Protein AF-A0A820GXM3-F1 (afdb_monomer_lite)

Foldseek 3Di:
DVVVVCVQQVPPDDPPPDPPDDDDPQKGKGFDDDVVLVVCCVVVVDPDRDGDIDIDGDADDDDACLLVPPPNSVSRLVVVVVDPDDDDDADDDDDPVDQDNVRDRDRVVVVVRVVVSNVSVVVVVVLVVVLVVVLVVVLVVVCVVVVVDVVVSVVCPVVSVVVSCVSVVPD

Organism: NCBI:txid433720

pLDDT: mean 76.55, std 14.25, range [41.34, 97.88]

Radius of gyration: 24.64 Å; chains: 1; bounding box: 50×58×63 Å

Sequence (171 aa):
KSTFFNILTKSSVPAENFPFCTINPNESRVPVPDARFDFLVQHYEPLNKQPAFLNVTDIAGLVKGASEGQGLGNAFLSHIKACDGIFHMVRIFDEADIIHVEGTVDPIRDIEIIHDELRLKDLEDQDYQLDAIELDSIVQALYELSGNDMSRVETYDDAIERVRELLLSTK

Secondary structure (DSSP, 8-state):
-HHHHHHHHTT---S-S-TT----TTEEEEEPP-HHHHHHHHHH--S-----EEEEE-PPPP-TTTTTT-THHHHHHHHHHT-S-----------TTS--TTSS--HHHHHHHHHHHHHHHHHHHHHHHHHHHHHHHHHHHHHHHTTS-GGGTTTTHHHHHHHHHHHHH--

Structure (mmCIF, N/CA/C/O backbone):
data_AF-A0A820GXM3-F1
#
_entry.id   AF-A0A820GXM3-F1
#
loop_
_atom_site.group_PDB
_atom_site.id
_atom_site.type_symbol
_atom_site.label_atom_id
_atom_site.label_alt_id
_atom_site.label_comp_id
_atom_site.label_asym_id
_atom_site.label_entity_id
_atom_site.label_seq_id
_atom_site.pdbx_PDB_ins_code
_atom_site.Cartn_x
_atom_site.Cartn_y
_atom_site.Cartn_z
_atom_site.occupancy
_atom_site.B_iso_or_equiv
_atom_site.auth_seq_id
_atom_site.auth_comp_id
_atom_site.auth_asym_id
_atom_site.auth_atom_id
_atom_site.pdbx_PDB_model_num
ATOM 1 N N . LYS A 1 1 ? 1.426 -11.643 -6.111 1.00 79.25 1 LYS A N 1
ATOM 2 C CA . LYS A 1 1 ? 2.071 -10.617 -5.257 1.00 79.25 1 LYS A CA 1
ATOM 3 C C . LYS A 1 1 ? 3.589 -10.765 -5.218 1.00 79.25 1 LYS A C 1
ATOM 5 O O . LYS A 1 1 ? 4.249 -10.025 -5.931 1.00 79.25 1 LYS A O 1
ATOM 10 N N . SER A 1 2 ? 4.147 -11.749 -4.504 1.00 79.06 2 SER A N 1
ATOM 11 C CA . SER A 1 2 ? 5.604 -11.870 -4.304 1.00 79.06 2 SER A CA 1
ATOM 12 C C . SER A 1 2 ? 6.405 -11.951 -5.608 1.00 79.06 2 SER A C 1
ATOM 14 O O . SER A 1 2 ? 7.420 -11.282 -5.741 1.00 79.06 2 SER A O 1
ATOM 16 N N . THR A 1 3 ? 5.911 -12.671 -6.622 1.00 83.12 3 THR A N 1
ATOM 17 C CA . THR A 1 3 ? 6.538 -12.702 -7.957 1.00 83.12 3 THR A CA 1
ATOM 18 C C . THR A 1 3 ? 6.617 -11.315 -8.601 1.00 83.12 3 THR A C 1
ATOM 20 O O . THR A 1 3 ? 7.658 -10.946 -9.132 1.00 83.12 3 THR A O 1
ATOM 23 N N . PHE A 1 4 ? 5.542 -10.524 -8.525 1.00 85.19 4 PHE A N 1
ATOM 24 C CA . PHE A 1 4 ? 5.519 -9.156 -9.050 1.00 85.19 4 PHE A CA 1
ATOM 25 C C . PHE A 1 4 ? 6.468 -8.250 -8.269 1.00 85.19 4 PHE A C 1
ATOM 27 O O . PHE A 1 4 ? 7.267 -7.558 -8.887 1.00 85.19 4 PHE A O 1
ATOM 34 N N . PHE A 1 5 ? 6.441 -8.312 -6.935 1.00 81.81 5 PHE A N 1
ATOM 35 C CA . PHE A 1 5 ? 7.353 -7.542 -6.090 1.00 81.81 5 PHE A CA 1
ATOM 36 C C . PHE A 1 5 ? 8.818 -7.869 -6.412 1.00 81.81 5 PHE A C 1
ATOM 38 O O . PHE A 1 5 ? 9.610 -6.966 -6.649 1.00 81.81 5 PHE A O 1
ATOM 45 N N . ASN A 1 6 ? 9.174 -9.147 -6.547 1.00 78.38 6 ASN A N 1
ATOM 46 C CA . ASN A 1 6 ? 10.533 -9.563 -6.910 1.00 78.38 6 ASN A CA 1
ATOM 47 C C . ASN A 1 6 ? 10.955 -9.067 -8.305 1.00 78.38 6 ASN A C 1
ATOM 49 O O . ASN A 1 6 ? 12.090 -8.633 -8.492 1.00 78.38 6 ASN A O 1
ATOM 53 N N . ILE A 1 7 ? 10.052 -9.104 -9.290 1.00 84.12 7 ILE A N 1
ATOM 54 C CA . ILE A 1 7 ? 10.324 -8.593 -10.646 1.00 84.12 7 ILE A CA 1
ATOM 55 C C . ILE A 1 7 ? 10.476 -7.070 -10.648 1.00 84.12 7 ILE A C 1
ATOM 57 O O . ILE A 1 7 ? 11.318 -6.540 -11.373 1.00 84.12 7 ILE A O 1
ATOM 61 N N . LEU A 1 8 ? 9.654 -6.375 -9.866 1.00 81.19 8 LEU A N 1
ATOM 62 C CA . LEU A 1 8 ? 9.646 -4.922 -9.786 1.00 81.19 8 LEU A CA 1
ATOM 63 C C . LEU A 1 8 ? 10.900 -4.399 -9.076 1.00 81.19 8 LEU A C 1
ATOM 65 O O . LEU A 1 8 ? 11.492 -3.417 -9.510 1.00 81.19 8 LEU A O 1
ATOM 69 N N . THR A 1 9 ? 11.318 -5.082 -8.011 1.00 74.88 9 THR A N 1
ATOM 70 C CA . THR A 1 9 ? 12.455 -4.679 -7.175 1.00 74.88 9 THR A CA 1
ATOM 71 C C . THR A 1 9 ? 13.797 -5.152 -7.714 1.00 74.88 9 THR A C 1
ATOM 73 O O . THR A 1 9 ? 14.802 -4.491 -7.459 1.00 74.88 9 THR A O 1
ATOM 76 N N . LYS A 1 10 ? 13.825 -6.264 -8.472 1.00 66.06 10 LYS A N 1
ATOM 77 C CA . LYS A 1 10 ? 14.975 -6.761 -9.252 1.00 66.06 10 LYS A CA 1
ATOM 78 C C . LYS A 1 10 ? 16.335 -6.603 -8.541 1.00 66.06 10 LYS A C 1
ATOM 80 O O . LYS A 1 10 ? 17.317 -6.286 -9.192 1.00 66.06 10 LYS A O 1
ATOM 85 N N . SER A 1 11 ? 16.388 -6.805 -7.217 1.00 52.16 11 SER A N 1
ATOM 86 C CA . SER A 1 11 ? 17.578 -6.788 -6.338 1.00 52.16 11 SER A CA 1
ATOM 87 C C . SER A 1 11 ? 18.799 -5.989 -6.839 1.00 52.16 11 S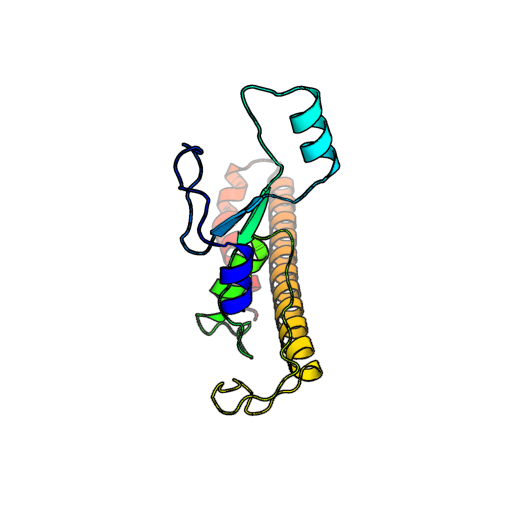ER A C 1
ATOM 89 O O . SER A 1 11 ? 19.904 -6.528 -6.885 1.00 52.16 11 SER A O 1
ATOM 91 N N . SER A 1 12 ? 18.644 -4.716 -7.222 1.00 44.97 12 SER A N 1
ATOM 92 C CA . SER A 1 12 ? 19.779 -3.941 -7.753 1.00 44.97 12 SER A CA 1
ATOM 93 C C . SER A 1 12 ? 19.784 -2.470 -7.348 1.00 44.97 12 SER A C 1
ATOM 95 O O . SER A 1 12 ? 20.052 -1.595 -8.169 1.00 44.97 12 SER A O 1
ATOM 97 N N . VAL A 1 13 ? 19.553 -2.189 -6.068 1.00 41.34 13 VAL A N 1
ATOM 98 C CA . VAL A 1 13 ? 20.151 -1.007 -5.439 1.00 41.34 13 VAL A CA 1
ATOM 99 C C . VAL A 1 13 ? 20.785 -1.472 -4.127 1.00 41.34 13 VAL A C 1
ATOM 101 O O . VAL A 1 13 ? 20.055 -1.789 -3.188 1.00 41.34 13 VAL A O 1
ATOM 104 N N . PRO A 1 14 ? 22.126 -1.580 -4.048 1.00 41.56 14 PRO A N 1
ATOM 105 C CA . PRO A 1 14 ? 22.810 -1.716 -2.771 1.00 41.56 14 PRO A CA 1
ATOM 106 C C . PRO A 1 14 ? 22.352 -0.577 -1.861 1.00 41.56 14 PRO A C 1
ATOM 108 O O . PRO A 1 14 ? 22.254 0.567 -2.310 1.00 41.56 14 PRO A O 1
ATOM 111 N N . ALA A 1 15 ? 22.084 -0.875 -0.594 1.00 48.91 15 ALA A N 1
ATOM 112 C CA . ALA A 1 15 ? 21.671 0.075 0.441 1.00 48.91 15 ALA A CA 1
ATOM 113 C C . ALA A 1 15 ? 22.728 1.166 0.765 1.00 48.91 15 ALA A C 1
ATOM 115 O O . ALA A 1 15 ? 22.754 1.701 1.867 1.00 48.91 15 ALA A O 1
ATOM 116 N N . GLU A 1 16 ? 23.631 1.498 -0.161 1.00 43.03 16 GLU A N 1
ATOM 117 C CA . GLU A 1 16 ? 24.898 2.174 0.129 1.00 43.03 16 GLU A CA 1
ATOM 118 C C . GLU A 1 16 ? 24.891 3.705 -0.026 1.00 43.03 16 GLU A C 1
ATOM 120 O O . GLU A 1 16 ? 25.915 4.317 0.240 1.00 43.03 16 GLU A O 1
ATOM 125 N N . ASN A 1 17 ? 23.777 4.374 -0.365 1.00 46.56 17 ASN A N 1
ATOM 126 C CA . ASN A 1 17 ? 23.795 5.839 -0.590 1.00 46.56 17 ASN A CA 1
ATOM 127 C C . ASN A 1 17 ? 22.767 6.682 0.189 1.00 46.56 17 ASN A C 1
ATOM 129 O O . ASN A 1 17 ? 22.650 7.879 -0.075 1.00 46.56 17 ASN A O 1
ATOM 133 N N . PHE A 1 18 ? 22.041 6.128 1.166 1.00 53.59 18 PHE A N 1
ATOM 134 C CA . PHE A 1 18 ? 21.057 6.906 1.939 1.00 53.59 18 PHE A CA 1
ATOM 135 C C . PHE A 1 18 ? 21.284 6.779 3.451 1.00 53.59 18 PHE A C 1
ATOM 137 O O . PHE A 1 18 ? 20.614 5.977 4.099 1.00 53.59 18 PHE A O 1
ATOM 144 N N . PRO A 1 19 ? 22.184 7.590 4.041 1.00 44.28 19 PRO A N 1
ATOM 145 C CA . PRO A 1 19 ? 22.575 7.495 5.455 1.00 44.28 19 PRO A CA 1
ATOM 146 C C . PRO A 1 19 ? 21.456 7.796 6.474 1.00 44.28 19 PRO A C 1
ATOM 148 O O . PRO A 1 19 ? 21.706 7.756 7.674 1.00 44.28 19 PRO A O 1
ATOM 151 N N . PHE A 1 20 ? 20.232 8.083 6.020 1.00 51.31 20 PHE A N 1
ATOM 152 C CA . PHE A 1 20 ? 19.100 8.475 6.867 1.00 51.31 20 PHE A CA 1
ATOM 153 C C . PHE A 1 20 ? 17.834 7.629 6.668 1.00 51.31 20 PHE A C 1
ATOM 155 O O . PHE A 1 20 ? 16.817 7.921 7.290 1.00 51.31 20 PHE A O 1
ATOM 162 N N . CYS A 1 21 ? 17.849 6.610 5.803 1.00 46.38 21 CYS A N 1
ATOM 163 C CA . CYS A 1 21 ? 16.659 5.795 5.557 1.00 46.38 21 CYS A CA 1
ATOM 164 C C . CYS A 1 21 ? 16.756 4.460 6.296 1.00 46.38 21 CYS A C 1
ATOM 166 O O . CYS A 1 21 ? 17.613 3.637 5.982 1.00 46.38 21 CYS A O 1
ATOM 168 N N . THR A 1 22 ? 15.850 4.228 7.246 1.00 51.22 22 THR A N 1
ATOM 169 C CA . THR A 1 22 ? 15.590 2.890 7.787 1.00 51.22 22 THR A CA 1
ATOM 170 C C . THR A 1 22 ? 14.967 2.055 6.672 1.00 51.22 22 THR A C 1
ATOM 172 O O . THR A 1 22 ? 13.820 2.284 6.309 1.00 51.22 22 THR A O 1
ATOM 175 N N . ILE A 1 23 ? 15.726 1.132 6.080 1.00 52.53 23 ILE A N 1
ATOM 176 C CA . ILE A 1 23 ? 15.205 0.241 5.037 1.00 52.53 23 ILE A CA 1
ATOM 177 C C . ILE A 1 23 ? 14.600 -0.977 5.733 1.00 52.53 23 ILE A C 1
ATOM 179 O O . ILE A 1 23 ? 15.325 -1.867 6.181 1.00 52.53 23 ILE A O 1
ATOM 183 N N . ASN A 1 24 ? 13.272 -1.009 5.847 1.00 59.91 24 ASN A N 1
ATOM 184 C CA . ASN A 1 24 ? 12.567 -2.232 6.216 1.00 59.91 24 ASN A CA 1
ATOM 185 C C . ASN A 1 24 ? 12.758 -3.281 5.106 1.00 59.91 24 ASN A C 1
ATOM 187 O O . ASN A 1 24 ? 12.742 -2.926 3.929 1.00 59.91 24 ASN A O 1
ATOM 191 N N . PRO A 1 25 ? 12.881 -4.581 5.429 1.00 58.19 25 PRO A N 1
ATOM 192 C CA . PRO A 1 25 ? 13.094 -5.633 4.426 1.00 58.19 25 PRO A CA 1
ATOM 193 C C . PRO A 1 25 ? 11.950 -5.758 3.402 1.00 58.19 25 PRO A C 1
ATOM 195 O O . PRO A 1 25 ? 12.148 -6.331 2.334 1.00 58.19 25 PRO A O 1
ATOM 198 N N . ASN A 1 26 ? 10.777 -5.200 3.712 1.00 67.25 26 ASN A N 1
ATOM 199 C CA . ASN A 1 26 ? 9.607 -5.183 2.836 1.00 67.25 26 ASN A CA 1
ATOM 200 C C . ASN A 1 26 ? 9.492 -3.892 2.008 1.00 67.25 26 ASN A C 1
ATOM 202 O O . ASN A 1 26 ? 8.554 -3.763 1.232 1.00 67.25 26 ASN A O 1
ATOM 206 N N . GLU A 1 27 ? 10.404 -2.932 2.157 1.00 76.69 27 GLU A N 1
ATOM 207 C CA . GLU A 1 27 ? 10.413 -1.683 1.393 1.00 76.69 27 GLU A CA 1
ATOM 208 C C . GLU A 1 27 ? 11.516 -1.710 0.336 1.00 76.69 27 GLU A C 1
ATOM 210 O O . GLU A 1 27 ? 12.647 -2.130 0.583 1.00 76.69 27 GLU A O 1
ATOM 215 N N . SER A 1 28 ? 11.202 -1.237 -0.866 1.00 80.56 28 SER A N 1
ATOM 216 C CA . SER A 1 28 ? 12.155 -1.181 -1.966 1.00 80.56 28 SER A CA 1
ATOM 217 C C . SER A 1 28 ? 12.004 0.091 -2.785 1.00 80.56 28 SER A C 1
ATOM 219 O O . SER A 1 28 ? 10.914 0.646 -2.916 1.00 80.56 28 SER A O 1
ATOM 221 N N . ARG A 1 29 ? 13.119 0.553 -3.355 1.00 83.44 29 ARG A N 1
ATOM 222 C CA . ARG A 1 29 ? 13.168 1.719 -4.239 1.00 83.44 29 ARG A CA 1
ATOM 223 C C . ARG A 1 29 ? 13.390 1.272 -5.666 1.00 83.44 29 ARG A C 1
ATOM 225 O O . ARG A 1 29 ? 14.414 0.669 -5.978 1.00 83.44 29 ARG A O 1
ATOM 232 N N . VAL A 1 30 ? 12.455 1.626 -6.533 1.00 86.00 30 VAL A N 1
ATOM 233 C CA . VAL A 1 30 ? 12.462 1.227 -7.937 1.00 86.00 30 VAL A CA 1
ATOM 234 C C . VAL A 1 30 ? 12.722 2.472 -8.784 1.00 86.00 30 VAL A C 1
ATOM 236 O O . VAL A 1 30 ? 11.950 3.429 -8.685 1.00 86.00 30 VAL A O 1
ATOM 239 N N . PRO A 1 31 ? 13.804 2.524 -9.582 1.00 88.12 31 PRO A N 1
ATOM 240 C CA . PRO A 1 31 ? 14.061 3.667 -10.447 1.00 88.12 31 PRO A CA 1
ATOM 241 C C . PRO A 1 31 ? 12.959 3.780 -11.503 1.00 88.12 31 PRO A C 1
ATOM 243 O O . PRO A 1 31 ? 12.562 2.789 -12.118 1.00 88.12 31 PRO A O 1
ATOM 246 N N . VAL A 1 32 ? 12.464 4.996 -11.714 1.00 91.19 32 VAL A N 1
ATOM 247 C CA . VAL A 1 32 ? 11.403 5.271 -12.683 1.00 91.19 32 VAL A CA 1
ATOM 248 C C . VAL A 1 32 ? 12.025 5.388 -14.078 1.00 91.19 32 VAL A C 1
ATOM 250 O O . VAL A 1 32 ? 12.871 6.262 -14.280 1.00 91.19 32 VAL A O 1
ATOM 253 N N . PRO A 1 33 ? 11.633 4.543 -15.051 1.00 90.81 33 PRO A N 1
ATOM 254 C CA . PRO A 1 33 ? 12.129 4.658 -16.416 1.00 90.81 33 PRO A CA 1
ATOM 255 C C . PRO A 1 33 ? 11.578 5.931 -17.074 1.00 90.81 33 PRO A C 1
ATOM 257 O O . PRO A 1 33 ? 10.364 6.101 -17.183 1.00 90.81 33 PRO A O 1
ATOM 260 N N . ASP A 1 34 ? 12.465 6.819 -17.531 1.00 96.19 34 ASP A N 1
ATOM 261 C CA . ASP A 1 34 ? 12.095 8.075 -18.191 1.00 96.19 34 ASP A CA 1
ATOM 262 C C . ASP A 1 34 ? 13.043 8.383 -19.359 1.00 96.19 34 ASP A C 1
ATOM 264 O O . ASP A 1 34 ? 14.182 8.810 -19.174 1.00 96.19 34 ASP A O 1
ATOM 268 N N . ALA A 1 35 ? 12.538 8.240 -20.588 1.00 97.31 35 ALA A N 1
ATOM 269 C CA . ALA A 1 35 ? 13.306 8.500 -21.806 1.00 97.31 35 ALA A CA 1
ATOM 270 C C . ALA A 1 35 ? 13.822 9.951 -21.906 1.00 97.31 35 ALA A C 1
ATOM 272 O O . ALA A 1 35 ? 14.809 10.215 -22.592 1.00 97.31 35 ALA A O 1
ATOM 273 N N . ARG A 1 36 ? 13.175 10.909 -21.225 1.00 97.75 36 ARG A N 1
ATOM 274 C CA . ARG A 1 36 ? 13.621 12.311 -21.181 1.00 97.75 36 ARG A CA 1
ATOM 275 C C . ARG A 1 36 ? 14.853 12.458 -20.298 1.00 97.75 36 ARG A C 1
ATOM 277 O O . ARG A 1 36 ? 15.768 13.199 -20.648 1.00 97.75 36 ARG A O 1
ATOM 284 N N . PHE A 1 37 ? 14.880 11.745 -19.172 1.00 96.88 37 PHE A N 1
ATOM 285 C CA . PHE A 1 37 ? 16.056 11.676 -18.311 1.00 96.88 37 PHE A CA 1
ATOM 286 C C . PHE A 1 37 ? 17.226 11.044 -19.067 1.00 96.88 37 PHE A C 1
A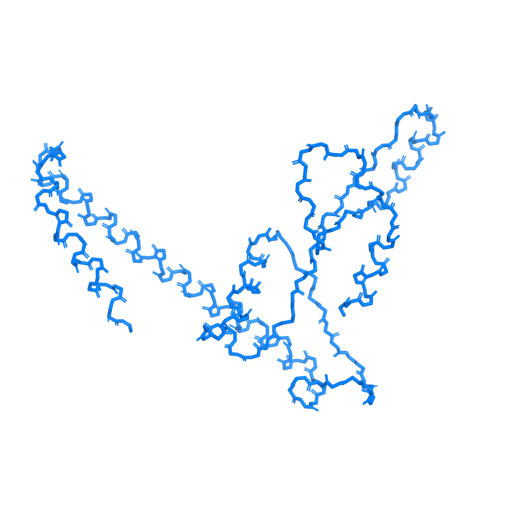TOM 288 O O . PHE A 1 37 ? 18.307 11.630 -19.111 1.00 96.88 37 PHE A O 1
ATOM 295 N N . ASP A 1 38 ? 16.983 9.921 -19.747 1.00 96.62 38 ASP A N 1
ATOM 296 C CA . ASP A 1 38 ? 18.007 9.225 -20.532 1.00 96.62 38 ASP A CA 1
ATOM 297 C C . ASP A 1 38 ? 18.582 10.115 -21.642 1.00 96.62 38 ASP A C 1
ATOM 299 O O . ASP A 1 38 ? 19.801 10.194 -21.809 1.00 96.62 38 ASP A O 1
ATOM 303 N N . PHE A 1 39 ? 17.722 10.856 -22.348 1.00 97.88 39 PHE A N 1
ATOM 304 C CA . PHE A 1 39 ? 18.143 11.826 -23.358 1.00 97.88 39 PHE A CA 1
ATOM 305 C C . PHE A 1 39 ? 19.073 12.900 -22.779 1.00 97.88 39 PHE A C 1
ATOM 307 O O . PHE A 1 39 ? 20.130 13.168 -23.346 1.00 97.88 39 PHE A O 1
ATOM 314 N N . LEU A 1 40 ? 18.717 13.506 -21.640 1.00 97.56 40 LEU A N 1
ATOM 315 C CA . LEU A 1 40 ? 19.543 14.538 -21.004 1.00 97.56 40 LEU A CA 1
ATOM 316 C C . LEU A 1 40 ? 20.879 13.975 -20.513 1.00 97.56 40 LEU A C 1
ATOM 318 O O . LEU A 1 40 ? 21.920 14.606 -20.685 1.00 97.56 40 LEU A O 1
ATOM 322 N N . VAL A 1 41 ? 20.861 12.774 -19.938 1.00 97.06 41 VAL A N 1
ATOM 323 C CA . VAL A 1 41 ? 22.065 12.069 -19.494 1.00 97.06 41 VAL A CA 1
ATOM 324 C C . VAL A 1 41 ? 23.001 11.774 -20.663 1.00 97.06 41 VAL A C 1
ATOM 326 O O . VAL A 1 41 ? 24.213 11.922 -20.516 1.00 97.06 41 VAL A O 1
ATOM 329 N N . GLN A 1 42 ? 22.455 11.365 -21.809 1.00 97.19 42 GLN A N 1
ATOM 330 C CA . GLN A 1 42 ? 23.231 11.118 -23.020 1.00 97.19 42 GLN A CA 1
ATOM 331 C C . GLN A 1 42 ? 23.747 12.419 -23.646 1.00 97.19 42 GLN A C 1
ATOM 333 O O . GLN A 1 42 ? 24.854 12.442 -24.168 1.00 97.19 42 GLN A O 1
ATOM 338 N N . HIS A 1 43 ? 22.961 13.497 -23.600 1.00 97.69 43 HIS A N 1
ATOM 339 C CA . HIS A 1 43 ? 23.320 14.768 -24.226 1.00 97.69 43 HIS A CA 1
ATOM 340 C C . HIS A 1 43 ? 24.380 15.549 -23.441 1.00 97.69 43 HIS A C 1
ATOM 342 O O . HIS A 1 43 ? 25.265 16.154 -24.038 1.00 97.69 43 HIS A O 1
ATOM 348 N N . TYR A 1 44 ? 24.278 15.562 -22.111 1.00 97.50 44 TYR A N 1
ATOM 349 C CA . TYR A 1 44 ? 25.134 16.378 -21.244 1.00 97.50 44 TYR A CA 1
ATOM 350 C C . TYR A 1 44 ? 26.245 15.592 -20.537 1.00 97.50 44 TYR A C 1
ATOM 352 O O . TYR A 1 44 ? 27.111 16.212 -19.927 1.00 97.50 44 TYR A O 1
ATOM 360 N N . GLU A 1 45 ? 26.207 14.257 -20.577 1.00 96.38 45 GLU A N 1
ATOM 361 C CA . GLU A 1 45 ? 27.197 13.356 -19.964 1.00 96.38 45 GLU A CA 1
ATOM 362 C C . GLU A 1 45 ? 27.614 13.743 -18.522 1.00 96.38 45 GLU A C 1
ATOM 364 O O . GLU A 1 45 ? 28.805 13.857 -18.218 1.00 96.38 45 GLU A O 1
ATOM 369 N N . PRO A 1 46 ? 26.662 13.957 -17.590 1.00 96.75 46 PRO A N 1
ATOM 370 C CA . PRO A 1 46 ? 26.997 14.428 -16.252 1.00 96.75 46 PRO A CA 1
ATOM 371 C C . PRO A 1 46 ? 27.746 13.360 -15.441 1.00 96.75 46 PRO A C 1
ATOM 373 O O . PRO A 1 46 ? 27.486 12.159 -15.564 1.00 96.75 46 PRO A O 1
ATOM 376 N N . LEU A 1 47 ? 28.618 13.815 -14.534 1.00 93.94 47 LEU A N 1
ATOM 377 C CA . LEU A 1 47 ? 29.362 12.951 -13.605 1.00 93.94 47 LEU A CA 1
ATOM 378 C C . LEU A 1 47 ? 28.446 12.179 -12.641 1.00 93.94 47 LEU A C 1
ATOM 380 O O . LEU A 1 47 ? 28.792 11.081 -12.215 1.00 93.94 47 LEU A O 1
ATOM 384 N N . ASN A 1 48 ? 27.286 12.746 -12.293 1.00 92.88 48 ASN A N 1
ATOM 385 C CA . ASN A 1 48 ? 26.302 12.125 -11.409 1.00 92.88 48 ASN A CA 1
ATOM 386 C C . ASN A 1 48 ? 24.935 12.051 -12.103 1.00 92.88 48 ASN A C 1
ATOM 388 O O . ASN A 1 48 ? 24.484 13.023 -12.708 1.00 92.88 48 ASN A O 1
ATOM 392 N N . LYS A 1 49 ? 24.287 10.889 -12.008 1.00 91.75 49 LYS A N 1
ATOM 393 C CA . LYS A 1 49 ? 23.019 10.555 -12.662 1.00 91.75 49 LYS A CA 1
ATOM 394 C C . LYS A 1 49 ? 22.078 10.009 -11.595 1.00 91.75 49 LYS A C 1
ATOM 396 O O . LYS A 1 49 ? 22.318 8.927 -11.069 1.00 91.75 49 LYS A O 1
ATOM 401 N N . GLN A 1 50 ? 21.036 10.765 -11.265 1.00 89.62 50 GLN A N 1
ATOM 402 C CA . GLN A 1 50 ? 20.059 10.391 -10.242 1.00 89.62 50 GLN A CA 1
ATOM 403 C C . GLN A 1 50 ? 18.664 10.366 -10.871 1.00 89.62 50 GLN A C 1
ATOM 405 O O . GLN A 1 50 ? 18.139 11.438 -11.182 1.00 89.62 50 GLN A O 1
ATOM 410 N N . PRO A 1 51 ? 18.079 9.180 -11.117 1.00 91.50 51 PRO A N 1
ATOM 411 C CA . PRO A 1 51 ? 16.709 9.087 -11.597 1.00 91.50 51 PRO A CA 1
ATOM 412 C C . PRO A 1 51 ? 15.718 9.403 -10.468 1.00 91.50 51 PRO A C 1
ATOM 414 O O . PRO A 1 51 ? 16.077 9.459 -9.290 1.00 91.50 51 PRO A O 1
ATOM 417 N N . ALA A 1 52 ? 14.447 9.571 -10.825 1.00 92.44 52 ALA A N 1
ATOM 418 C CA . ALA A 1 52 ? 13.369 9.523 -9.844 1.00 92.44 52 ALA A CA 1
ATOM 419 C C . ALA A 1 52 ? 13.161 8.078 -9.355 1.00 92.44 52 ALA A C 1
ATOM 421 O O . ALA A 1 52 ? 13.432 7.124 -10.087 1.00 92.44 52 ALA A O 1
ATOM 422 N N . PHE A 1 53 ? 12.651 7.916 -8.134 1.00 89.31 53 PHE A N 1
ATOM 423 C CA . PHE A 1 53 ? 12.396 6.608 -7.529 1.00 89.31 53 PHE A CA 1
ATOM 424 C C . PHE A 1 53 ? 10.943 6.490 -7.072 1.00 89.31 53 PHE A C 1
ATOM 426 O O . PHE A 1 53 ? 10.378 7.443 -6.537 1.00 89.31 53 PHE A O 1
ATOM 433 N N . LEU A 1 54 ? 10.373 5.300 -7.244 1.00 90.00 54 LEU A N 1
ATOM 434 C CA . LEU A 1 54 ? 9.126 4.874 -6.623 1.00 90.00 54 LEU A CA 1
ATOM 435 C C . LEU A 1 54 ? 9.457 4.018 -5.395 1.00 90.00 54 LEU A C 1
ATOM 437 O O . LEU A 1 54 ? 10.160 3.013 -5.518 1.00 90.00 54 LEU A O 1
ATOM 441 N N . ASN A 1 55 ? 8.950 4.408 -4.226 1.00 88.38 55 ASN A N 1
ATOM 442 C CA . ASN A 1 55 ? 9.015 3.577 -3.025 1.00 88.38 55 ASN A CA 1
ATOM 443 C C . ASN A 1 55 ? 7.861 2.571 -3.067 1.00 88.38 55 ASN A C 1
ATOM 445 O O . ASN A 1 55 ? 6.711 2.957 -3.268 1.00 88.38 55 ASN A O 1
ATOM 449 N N . VAL A 1 56 ? 8.170 1.288 -2.905 1.00 87.62 56 VAL A N 1
ATOM 450 C CA . VAL A 1 56 ? 7.194 0.198 -2.944 1.00 87.62 56 VAL A CA 1
ATOM 451 C C . VAL A 1 56 ? 7.333 -0.631 -1.680 1.00 87.62 56 VAL A C 1
ATOM 453 O O . VAL A 1 56 ? 8.422 -1.119 -1.380 1.00 87.62 56 VAL A O 1
ATOM 456 N N . THR A 1 57 ? 6.219 -0.829 -0.985 1.00 85.12 57 THR A N 1
ATOM 457 C CA . THR A 1 57 ? 6.139 -1.636 0.234 1.00 85.12 57 THR A CA 1
ATOM 458 C C . THR A 1 57 ? 5.384 -2.929 -0.055 1.00 85.12 57 THR A C 1
ATOM 460 O O . THR A 1 57 ? 4.269 -2.896 -0.577 1.00 85.12 57 THR A O 1
ATOM 463 N N . ASP A 1 58 ? 5.973 -4.079 0.275 1.00 84.19 58 ASP A N 1
ATOM 464 C CA . ASP A 1 58 ? 5.285 -5.366 0.239 1.00 84.19 58 ASP A CA 1
ATOM 465 C C . ASP A 1 58 ? 4.425 -5.530 1.494 1.00 84.19 58 ASP A C 1
ATOM 467 O O . ASP A 1 58 ? 4.927 -5.737 2.600 1.00 84.19 58 ASP A O 1
ATOM 471 N N . ILE A 1 59 ? 3.111 -5.443 1.318 1.00 79.50 59 ILE A N 1
ATOM 472 C CA . ILE A 1 59 ? 2.146 -5.622 2.403 1.00 79.50 59 ILE A CA 1
ATOM 473 C C . ILE A 1 59 ? 1.780 -7.116 2.492 1.00 79.50 59 ILE A C 1
ATOM 475 O O . ILE A 1 59 ? 1.737 -7.820 1.475 1.00 79.50 59 ILE A O 1
ATOM 479 N N . ALA A 1 60 ? 1.569 -7.636 3.707 1.00 71.06 60 ALA A N 1
ATOM 480 C CA . ALA A 1 60 ? 1.111 -9.012 3.947 1.00 71.06 60 ALA A CA 1
ATOM 481 C C . ALA A 1 60 ? -0.224 -9.312 3.225 1.00 71.06 60 ALA A C 1
ATOM 483 O O . ALA A 1 60 ? -0.814 -8.430 2.631 1.00 71.06 60 ALA A O 1
ATOM 484 N N . GLY A 1 61 ? -0.708 -10.554 3.198 1.00 65.81 61 GLY A N 1
ATOM 485 C CA . GLY A 1 61 ? -2.030 -10.839 2.616 1.00 65.81 61 GLY A CA 1
ATOM 486 C C . GLY A 1 61 ? -3.161 -10.446 3.570 1.00 65.81 61 GLY A C 1
ATOM 487 O O . GLY A 1 61 ? -3.074 -10.765 4.754 1.00 65.81 61 GLY A O 1
ATOM 488 N N . LEU A 1 62 ? -4.213 -9.800 3.059 1.00 67.12 62 LEU A N 1
ATOM 489 C CA . LEU A 1 62 ? -5.470 -9.622 3.788 1.00 67.12 62 LEU A CA 1
ATOM 490 C C . LEU A 1 62 ? -6.279 -10.923 3.722 1.00 67.12 62 LEU A C 1
ATOM 492 O O . LEU A 1 62 ? -6.355 -11.562 2.672 1.00 67.12 62 LEU A O 1
ATOM 496 N N . VAL A 1 63 ? -6.889 -11.298 4.840 1.00 63.03 63 VAL A N 1
ATOM 497 C CA . VAL A 1 63 ? -7.897 -12.359 4.922 1.00 63.03 63 VAL A CA 1
ATOM 498 C C . VAL A 1 63 ? -9.195 -11.747 5.432 1.00 63.03 63 VAL A C 1
ATOM 500 O O . VAL A 1 63 ? -9.160 -10.744 6.141 1.00 63.03 63 VAL A O 1
ATOM 503 N N . LYS A 1 64 ? -10.332 -12.334 5.062 1.00 64.69 64 LYS A N 1
ATOM 504 C CA . LYS A 1 64 ? -11.652 -11.898 5.525 1.00 64.69 64 LYS A CA 1
ATOM 505 C C . LYS A 1 64 ? -11.731 -11.907 7.061 1.00 64.69 64 LYS A C 1
ATOM 507 O O . LYS A 1 64 ? -11.259 -12.857 7.685 1.00 64.69 64 LYS A O 1
ATOM 512 N N . GLY A 1 65 ? -12.343 -10.883 7.657 1.00 62.59 65 GLY A N 1
ATOM 513 C CA . GLY A 1 65 ? -12.437 -10.697 9.112 1.00 62.59 65 GLY A CA 1
ATOM 514 C C . GLY A 1 65 ? -11.199 -10.035 9.728 1.00 62.59 65 GLY A C 1
ATOM 515 O O . GLY A 1 65 ? -10.965 -10.131 10.933 1.00 62.59 65 GLY A O 1
ATOM 516 N N . ALA A 1 66 ? -10.375 -9.380 8.911 1.00 64.44 66 ALA A N 1
ATOM 517 C CA . ALA A 1 66 ? -9.185 -8.672 9.366 1.00 64.44 66 ALA A CA 1
ATOM 518 C C . ALA A 1 66 ? -9.528 -7.411 10.177 1.00 64.44 66 ALA A C 1
ATOM 520 O O . ALA A 1 66 ? -8.803 -7.089 11.125 1.00 64.44 66 ALA A O 1
ATOM 521 N N . SER A 1 67 ? -10.632 -6.737 9.847 1.00 58.91 67 SER A N 1
ATOM 522 C CA . SER A 1 67 ? -11.159 -5.591 10.591 1.00 58.91 67 SER A CA 1
ATOM 523 C C . SER A 1 67 ? -11.666 -5.963 11.990 1.00 58.91 67 SER A C 1
ATOM 525 O O . SER A 1 67 ? -11.640 -5.130 12.886 1.00 58.91 67 SER A O 1
ATOM 527 N N . GLU A 1 68 ? -12.060 -7.220 12.229 1.00 64.25 68 GLU A N 1
ATOM 528 C CA . GLU A 1 68 ? -12.593 -7.694 13.521 1.00 64.25 68 GLU A CA 1
ATOM 529 C C . GLU A 1 68 ? -11.506 -7.919 14.597 1.00 64.25 68 GLU A C 1
ATOM 531 O O . GLU A 1 68 ? -11.772 -8.450 15.675 1.00 64.25 68 GLU A O 1
ATOM 536 N N . GLY A 1 69 ? -10.256 -7.520 14.336 1.00 57.12 69 GLY A N 1
ATOM 537 C CA . GLY A 1 69 ? -9.210 -7.476 15.360 1.00 57.12 69 GLY A CA 1
ATOM 538 C C . GLY A 1 69 ? -8.466 -8.791 15.603 1.00 57.12 69 GLY A C 1
ATOM 539 O O . GLY A 1 69 ? -7.698 -8.883 16.564 1.00 57.12 69 GLY A O 1
ATOM 540 N N . GLN A 1 70 ? -8.592 -9.794 14.725 1.00 55.59 70 GLN A N 1
ATOM 541 C CA . GLN A 1 70 ? -7.715 -10.972 14.751 1.00 55.59 70 GLN A CA 1
ATOM 542 C C . GLN A 1 70 ? -6.295 -10.613 14.276 1.00 55.59 70 GLN A C 1
ATOM 544 O O . GLN A 1 70 ? -5.911 -10.939 13.159 1.00 55.59 70 GLN A O 1
ATOM 549 N N . GLY A 1 71 ? -5.523 -9.919 15.122 1.00 54.38 71 GLY A N 1
ATOM 550 C CA . GLY A 1 71 ? -4.055 -9.762 15.138 1.00 54.38 71 GLY A CA 1
ATOM 551 C C . GLY A 1 71 ? -3.326 -9.381 13.837 1.00 54.38 71 GLY A C 1
ATOM 552 O O . GLY A 1 71 ? -2.668 -8.346 13.778 1.00 54.38 71 GLY A O 1
ATOM 553 N N . LEU A 1 72 ? -3.403 -10.218 12.801 1.00 56.06 72 LEU A N 1
ATOM 554 C CA . LEU A 1 72 ? -2.788 -10.002 11.491 1.00 56.06 72 LEU A CA 1
ATOM 555 C C . LEU A 1 72 ? -3.477 -8.899 10.668 1.00 56.06 72 LEU A C 1
ATOM 557 O O . LEU A 1 72 ? -2.799 -8.196 9.920 1.00 56.06 72 LEU A O 1
ATOM 561 N N . GLY A 1 73 ? -4.792 -8.713 10.822 1.00 60.75 73 GLY A N 1
ATOM 562 C CA . GLY A 1 73 ? -5.562 -7.738 10.039 1.00 60.75 73 GLY A CA 1
ATOM 563 C C . GLY A 1 73 ? -5.239 -6.272 10.350 1.00 60.75 73 GLY A C 1
ATOM 564 O O . GLY A 1 73 ? -5.018 -5.468 9.445 1.00 60.75 73 GLY A O 1
ATOM 565 N N . ASN A 1 74 ? -5.101 -5.932 11.635 1.00 65.31 74 ASN A N 1
ATOM 566 C CA . ASN A 1 74 ? -4.766 -4.569 12.064 1.00 65.31 74 ASN A CA 1
ATOM 567 C C . ASN A 1 74 ? -3.350 -4.147 11.642 1.00 65.31 74 ASN A C 1
ATOM 569 O O . ASN A 1 74 ? -3.143 -3.003 11.234 1.00 65.31 74 ASN A O 1
ATOM 573 N N . ALA A 1 75 ? -2.381 -5.069 11.685 1.00 65.38 75 ALA A N 1
ATOM 574 C CA . ALA A 1 75 ? -1.034 -4.799 11.189 1.00 65.38 75 ALA A CA 1
ATOM 575 C C . ALA A 1 75 ? -1.050 -4.505 9.679 1.00 65.38 75 ALA A C 1
ATOM 577 O O . ALA A 1 75 ? -0.455 -3.521 9.241 1.00 65.38 75 ALA A O 1
ATOM 578 N N . PHE A 1 76 ? -1.800 -5.284 8.892 1.00 71.12 76 PHE A N 1
ATOM 579 C CA . PHE A 1 76 ? -1.979 -5.048 7.457 1.00 71.12 76 PHE A CA 1
ATOM 580 C C . PHE A 1 76 ? -2.561 -3.654 7.157 1.00 71.12 76 PHE A C 1
ATOM 582 O O . PHE A 1 76 ? -1.994 -2.912 6.354 1.00 71.12 76 PHE A O 1
ATOM 589 N N . LEU A 1 77 ? -3.638 -3.263 7.843 1.00 75.12 77 LEU A N 1
ATOM 590 C CA . LEU A 1 77 ? -4.290 -1.965 7.636 1.00 75.12 77 LEU A CA 1
ATOM 591 C C . LEU A 1 77 ? -3.389 -0.787 8.040 1.00 75.12 77 LEU A C 1
ATOM 593 O O . LEU A 1 77 ? -3.356 0.230 7.350 1.00 75.12 77 LEU A O 1
ATOM 597 N N . SER A 1 78 ? -2.591 -0.934 9.104 1.00 78.00 78 SER A N 1
ATOM 598 C CA . SER A 1 78 ? -1.608 0.086 9.498 1.00 78.00 78 SER A CA 1
ATOM 599 C C . SER A 1 78 ? -0.520 0.306 8.437 1.00 78.00 78 SER A C 1
ATOM 601 O O . SER A 1 78 ? -0.137 1.445 8.177 1.00 78.00 78 SER A O 1
ATOM 603 N N . HIS A 1 79 ? -0.075 -0.760 7.763 1.00 79.44 79 HIS A N 1
ATOM 604 C CA . HIS A 1 79 ? 0.879 -0.657 6.659 1.00 79.44 79 HIS A CA 1
ATOM 605 C C . HIS A 1 79 ? 0.274 0.015 5.424 1.00 79.44 79 HIS A C 1
ATOM 607 O O . HIS A 1 79 ? 0.971 0.777 4.757 1.00 79.44 79 HIS A O 1
ATOM 613 N N . ILE A 1 80 ? -1.012 -0.218 5.142 1.00 84.81 80 ILE A N 1
ATOM 614 C CA . ILE A 1 80 ? -1.723 0.494 4.073 1.00 84.81 80 ILE A CA 1
ATOM 615 C C . ILE A 1 80 ? -1.806 1.988 4.374 1.00 84.81 80 ILE A C 1
ATOM 617 O O . ILE A 1 80 ? -1.487 2.786 3.500 1.00 84.81 80 ILE A O 1
ATOM 621 N N . LYS A 1 81 ? -2.167 2.376 5.604 1.00 84.00 81 LYS A N 1
ATOM 622 C CA . LYS A 1 81 ? -2.241 3.793 6.005 1.00 84.00 81 LYS A CA 1
ATOM 623 C C . LYS A 1 81 ? -0.909 4.534 5.885 1.00 84.00 81 LYS A C 1
ATOM 625 O O . LYS A 1 81 ? -0.901 5.749 5.734 1.00 84.00 81 LYS A O 1
ATOM 630 N N . ALA A 1 82 ? 0.209 3.817 5.968 1.00 85.25 82 ALA A N 1
ATOM 631 C CA . ALA A 1 82 ? 1.541 4.384 5.781 1.00 85.25 82 ALA A CA 1
ATOM 632 C C . ALA A 1 82 ? 1.926 4.579 4.298 1.00 85.25 82 ALA A C 1
ATOM 634 O O . ALA A 1 82 ? 3.009 5.091 4.021 1.00 85.25 82 ALA A O 1
ATOM 635 N N . CYS A 1 83 ? 1.080 4.154 3.353 1.00 88.38 83 CYS A N 1
ATOM 636 C CA . CYS A 1 83 ? 1.315 4.253 1.916 1.00 88.38 83 CYS A CA 1
ATOM 637 C C . CYS A 1 83 ? 0.367 5.274 1.268 1.00 88.38 83 CYS A C 1
ATOM 639 O O . CYS A 1 83 ? -0.812 5.339 1.598 1.00 88.38 83 CYS A O 1
ATOM 641 N N . ASP A 1 84 ? 0.856 6.001 0.262 1.00 91.56 84 ASP A N 1
ATOM 642 C CA . ASP A 1 84 ? 0.046 6.981 -0.485 1.00 91.56 84 ASP A CA 1
ATOM 643 C C . ASP A 1 84 ? -0.808 6.350 -1.601 1.00 91.56 84 ASP A C 1
ATOM 645 O O . ASP A 1 84 ? -1.654 7.004 -2.210 1.00 91.56 84 ASP A O 1
ATOM 649 N N . GLY A 1 85 ? -0.563 5.079 -1.924 1.00 91.12 85 GLY A N 1
ATOM 650 C CA . GLY A 1 85 ? -1.245 4.379 -3.005 1.00 91.12 85 GLY A CA 1
ATOM 651 C C . GLY A 1 85 ? -1.077 2.868 -2.922 1.00 91.12 85 GLY A C 1
ATOM 652 O O . GLY A 1 85 ? -0.143 2.358 -2.304 1.00 91.12 85 GLY A O 1
ATOM 653 N N . ILE A 1 86 ? -1.997 2.146 -3.564 1.00 89.94 86 ILE A N 1
ATOM 654 C CA . ILE A 1 86 ? -2.084 0.685 -3.492 1.00 89.94 86 ILE A CA 1
ATOM 655 C C . ILE A 1 86 ? -2.058 0.097 -4.904 1.00 89.94 86 ILE A C 1
ATOM 657 O O . ILE A 1 86 ? -2.868 0.455 -5.759 1.00 89.94 86 ILE A O 1
ATOM 661 N N . PHE A 1 87 ? -1.173 -0.874 -5.134 1.00 90.88 87 PHE A N 1
ATOM 662 C CA . PHE A 1 87 ? -1.276 -1.774 -6.283 1.00 90.88 87 PHE A CA 1
ATOM 663 C C . PHE A 1 87 ? -2.207 -2.940 -5.936 1.00 90.88 87 PHE A C 1
ATOM 665 O O . PHE A 1 87 ? -1.788 -3.924 -5.326 1.00 90.88 87 PHE A O 1
ATOM 672 N N . HIS A 1 88 ? -3.476 -2.839 -6.332 1.00 89.62 88 HIS A N 1
ATOM 673 C CA . HIS A 1 88 ? -4.460 -3.894 -6.091 1.00 89.62 88 HIS A CA 1
ATOM 674 C C . HIS A 1 88 ? -4.267 -5.044 -7.095 1.00 89.62 88 HIS A C 1
ATOM 676 O O . HIS A 1 88 ? -4.665 -4.962 -8.256 1.00 89.62 88 HIS A O 1
ATOM 682 N N . MET A 1 89 ? -3.623 -6.125 -6.649 1.00 87.62 89 MET A N 1
ATOM 683 C CA . MET A 1 89 ? -3.385 -7.316 -7.468 1.00 87.62 89 MET A CA 1
ATOM 684 C C . MET A 1 89 ? -4.513 -8.336 -7.311 1.00 87.62 89 MET A C 1
ATOM 686 O O . MET A 1 89 ? -4.706 -8.865 -6.221 1.00 87.62 89 MET A O 1
ATOM 690 N N . VAL A 1 90 ? -5.178 -8.679 -8.414 1.00 88.06 90 VAL A N 1
ATOM 691 C CA . VAL A 1 90 ? -6.305 -9.624 -8.438 1.00 88.06 90 VAL A CA 1
ATOM 692 C C . VAL A 1 90 ? -5.918 -10.879 -9.220 1.00 88.06 90 VAL A C 1
ATOM 694 O O . VAL A 1 90 ? -5.313 -10.792 -10.293 1.00 88.06 90 VAL A O 1
ATOM 697 N N . ARG A 1 91 ? -6.237 -12.061 -8.683 1.00 85.88 91 ARG A N 1
ATOM 698 C CA . ARG A 1 91 ? -5.960 -13.343 -9.345 1.00 85.88 91 ARG A CA 1
ATOM 699 C C . ARG A 1 91 ? -7.047 -13.637 -10.382 1.00 85.88 91 ARG A C 1
ATOM 701 O O . ARG A 1 91 ? -8.222 -13.658 -10.054 1.00 85.88 91 ARG A O 1
ATOM 708 N N . ILE A 1 92 ? -6.639 -13.902 -11.625 1.00 89.81 92 ILE A N 1
ATOM 709 C CA . ILE A 1 92 ? -7.544 -14.220 -12.752 1.00 89.81 92 ILE A CA 1
ATOM 710 C C . ILE A 1 92 ? -7.189 -15.544 -13.447 1.00 89.81 92 ILE A C 1
ATOM 712 O O . ILE A 1 92 ? -7.552 -15.765 -14.600 1.00 89.81 92 ILE A O 1
ATOM 716 N N . PHE A 1 93 ? -6.413 -16.397 -12.779 1.00 87.38 93 PHE A 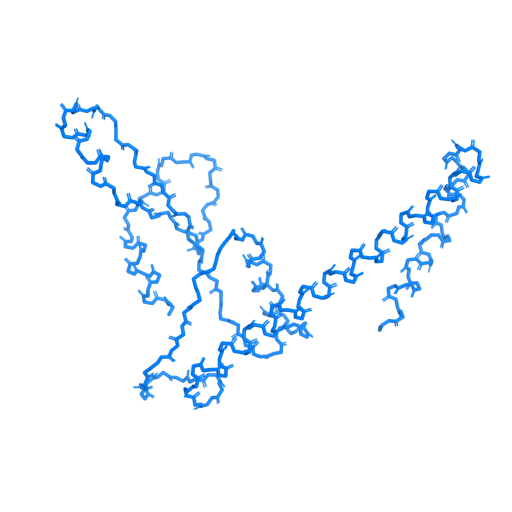N 1
ATOM 717 C CA . PHE A 1 93 ? -5.948 -17.671 -13.318 1.00 87.38 93 PHE A CA 1
ATOM 718 C C . PHE A 1 93 ? -6.040 -18.774 -12.266 1.00 87.38 93 PHE A C 1
ATOM 720 O O . PHE A 1 93 ? -5.727 -18.557 -11.088 1.00 87.38 93 PHE A O 1
ATOM 727 N N . ASP A 1 94 ? -6.414 -19.966 -12.719 1.00 79.56 94 ASP A N 1
ATOM 728 C CA . ASP A 1 94 ? -6.445 -21.177 -11.909 1.00 79.56 94 ASP A CA 1
ATOM 729 C C . ASP A 1 94 ? -5.102 -21.904 -12.009 1.00 79.56 94 ASP A C 1
ATOM 731 O O . ASP A 1 94 ? -4.585 -22.150 -13.096 1.00 79.56 94 ASP A O 1
ATOM 735 N N . GLU A 1 95 ? -4.534 -22.260 -10.861 1.00 78.06 95 GLU A N 1
ATOM 736 C CA . GLU A 1 95 ? -3.316 -23.068 -10.753 1.00 78.06 95 GLU A CA 1
ATOM 737 C C . GLU A 1 95 ? -3.484 -24.002 -9.555 1.00 78.06 95 GLU A C 1
ATOM 739 O O . GLU A 1 95 ? -3.779 -23.533 -8.452 1.00 78.06 95 GLU A O 1
ATOM 744 N N . ALA A 1 96 ? -3.315 -25.309 -9.784 1.00 67.44 96 ALA A N 1
ATOM 745 C CA . ALA A 1 96 ? -3.574 -26.362 -8.798 1.00 67.44 96 ALA A CA 1
ATOM 746 C C . ALA A 1 96 ? -2.628 -26.308 -7.586 1.00 67.44 96 ALA A C 1
ATOM 748 O O . ALA A 1 96 ? -3.002 -26.728 -6.494 1.00 67.44 96 ALA A O 1
ATOM 749 N N . ASP A 1 97 ? -1.433 -25.746 -7.768 1.00 71.12 97 ASP A N 1
ATOM 750 C CA . ASP A 1 97 ? -0.393 -25.681 -6.738 1.00 71.12 97 ASP A CA 1
ATOM 751 C C . ASP A 1 97 ? -0.531 -24.458 -5.810 1.00 71.12 97 ASP A C 1
ATOM 753 O O . ASP A 1 97 ? 0.249 -24.298 -4.871 1.00 71.12 97 ASP A O 1
ATOM 757 N N . ILE A 1 98 ? -1.521 -23.583 -6.043 1.00 69.06 98 ILE A N 1
ATOM 758 C CA . ILE A 1 98 ? -1.726 -22.360 -5.256 1.00 69.06 98 ILE A CA 1
ATOM 759 C C . ILE A 1 98 ? -3.085 -22.399 -4.560 1.00 69.06 98 ILE A C 1
ATOM 761 O O . ILE A 1 98 ? -4.123 -22.122 -5.171 1.00 69.06 98 ILE A O 1
ATOM 765 N N . ILE A 1 99 ? -3.052 -22.654 -3.251 1.00 71.19 99 ILE A N 1
ATOM 766 C CA . ILE A 1 99 ? -4.229 -22.647 -2.376 1.00 71.19 99 ILE A CA 1
ATOM 767 C C . ILE A 1 99 ? -4.843 -21.242 -2.349 1.00 71.19 99 ILE A C 1
ATOM 769 O O . ILE A 1 99 ? -4.160 -20.256 -2.069 1.00 71.19 99 ILE A O 1
ATOM 773 N N . HIS A 1 100 ? -6.142 -21.160 -2.636 1.00 70.94 100 HIS A N 1
ATOM 774 C CA . HIS A 1 100 ? -6.925 -19.939 -2.475 1.00 70.94 100 HIS A CA 1
ATOM 775 C C . HIS A 1 100 ? -7.524 -19.886 -1.069 1.00 70.94 100 HIS A C 1
ATOM 777 O O . HIS A 1 100 ? -8.106 -20.874 -0.627 1.00 70.94 100 HIS A O 1
ATOM 783 N N . VAL A 1 101 ? -7.420 -18.744 -0.383 1.00 70.38 101 VAL A N 1
ATOM 784 C CA . VAL A 1 101 ? -7.932 -18.576 0.994 1.00 70.38 101 VAL A CA 1
ATOM 785 C C . VAL A 1 101 ? -9.435 -18.877 1.063 1.00 70.38 101 VAL A C 1
ATOM 787 O O . VAL A 1 101 ? -9.878 -19.620 1.929 1.00 70.38 101 VAL A O 1
ATOM 790 N N . GLU A 1 102 ? -10.197 -18.391 0.081 1.00 72.94 102 GLU A N 1
ATOM 791 C CA . GLU A 1 102 ? -11.645 -18.625 -0.058 1.00 72.94 102 GLU A CA 1
ATOM 792 C C . GLU A 1 102 ? -12.004 -19.939 -0.797 1.00 72.94 102 GLU A C 1
ATOM 794 O O . GLU A 1 102 ? -13.138 -20.138 -1.232 1.00 72.94 102 GLU A O 1
ATOM 799 N N . GLY A 1 103 ? -11.037 -20.836 -1.012 1.00 74.94 103 GLY A N 1
ATOM 800 C CA . GLY A 1 103 ? -11.234 -22.154 -1.633 1.00 74.94 103 GLY A CA 1
ATOM 801 C C . GLY A 1 103 ? -11.389 -22.170 -3.161 1.00 74.94 103 GLY A C 1
ATOM 802 O O . GLY A 1 103 ? -10.940 -23.119 -3.799 1.00 74.94 103 GLY A O 1
ATOM 803 N N . THR A 1 104 ? -11.957 -21.127 -3.769 1.00 82.56 104 THR A N 1
ATOM 804 C CA . THR A 1 104 ? -12.062 -20.956 -5.234 1.00 82.56 104 THR A CA 1
ATOM 805 C C . THR A 1 104 ? -11.492 -19.613 -5.670 1.00 82.56 104 THR A C 1
ATOM 807 O O . THR A 1 104 ? -11.515 -18.673 -4.884 1.00 82.56 104 THR A O 1
ATOM 810 N N . VAL A 1 105 ? -11.011 -19.497 -6.911 1.00 85.19 105 VAL A N 1
ATOM 811 C CA . VAL A 1 105 ? -10.627 -18.199 -7.490 1.00 85.19 105 VAL A CA 1
ATOM 812 C C . VAL A 1 105 ? -11.895 -17.471 -7.933 1.00 85.19 105 VAL A C 1
ATOM 814 O O . VAL A 1 105 ? -12.638 -17.981 -8.769 1.00 85.19 105 VAL A O 1
ATOM 817 N N . ASP A 1 106 ? -12.150 -16.293 -7.369 1.00 88.88 106 ASP A N 1
ATOM 818 C CA . ASP A 1 106 ? -13.225 -15.400 -7.810 1.00 88.88 106 ASP A CA 1
ATOM 819 C C . ASP A 1 106 ? -12.742 -13.946 -7.697 1.00 88.88 106 ASP A C 1
ATOM 821 O O . ASP A 1 106 ? -12.760 -13.374 -6.604 1.00 88.88 106 ASP A O 1
ATOM 825 N N . PRO A 1 107 ? -12.312 -13.327 -8.811 1.00 89.50 107 PRO A N 1
ATOM 826 C CA . PRO A 1 107 ? -11.723 -11.996 -8.778 1.00 89.50 107 PRO A CA 1
ATOM 827 C C . PRO A 1 107 ? -12.704 -10.918 -8.308 1.00 89.50 107 PRO A C 1
ATOM 829 O O . PRO A 1 107 ? -12.264 -9.917 -7.752 1.00 89.50 107 PRO A O 1
ATOM 832 N N . ILE A 1 108 ? -14.013 -11.089 -8.534 1.00 92.06 108 ILE A N 1
ATOM 833 C CA . ILE A 1 108 ? -15.019 -10.095 -8.135 1.00 92.06 108 ILE A CA 1
ATOM 834 C C . ILE A 1 108 ? -15.176 -10.139 -6.620 1.00 92.06 108 ILE A C 1
ATOM 836 O O . ILE A 1 108 ? -15.018 -9.112 -5.961 1.00 92.06 108 ILE A O 1
ATOM 840 N N . ARG A 1 109 ? -15.394 -11.338 -6.071 1.00 89.00 109 ARG A N 1
ATOM 841 C CA . ARG A 1 109 ? -15.501 -11.544 -4.624 1.00 89.00 109 ARG A CA 1
ATOM 842 C C . ARG A 1 109 ? -14.245 -11.068 -3.894 1.00 89.00 109 ARG A C 1
ATOM 844 O O . ARG A 1 109 ? -14.356 -10.435 -2.851 1.00 89.00 109 ARG A O 1
ATOM 851 N N . ASP A 1 110 ? -13.057 -11.345 -4.427 1.00 86.44 110 ASP A N 1
ATOM 852 C CA . ASP A 1 110 ? -11.798 -10.954 -3.784 1.00 86.44 110 ASP A CA 1
ATOM 853 C C . ASP A 1 110 ? -11.627 -9.424 -3.731 1.00 86.44 110 ASP A C 1
ATOM 855 O O . ASP A 1 110 ? -11.196 -8.881 -2.711 1.00 86.44 110 ASP A O 1
ATOM 859 N N . ILE A 1 111 ? -12.015 -8.716 -4.802 1.00 90.12 111 ILE A N 1
ATOM 860 C CA . ILE A 1 111 ? -12.043 -7.245 -4.826 1.00 90.12 111 ILE A CA 1
ATOM 861 C C . ILE A 1 111 ? -13.044 -6.712 -3.796 1.00 90.12 111 ILE A C 1
ATOM 863 O O . ILE A 1 111 ? -12.724 -5.768 -3.073 1.00 90.12 111 ILE A O 1
ATOM 867 N N . GLU A 1 112 ? -14.245 -7.293 -3.738 1.00 90.94 112 GLU A N 1
ATOM 868 C CA . GLU A 1 112 ? -15.296 -6.889 -2.799 1.00 90.94 112 GLU A CA 1
ATOM 869 C C . GLU A 1 112 ? -14.850 -7.065 -1.346 1.00 90.94 112 GLU A C 1
ATOM 871 O O . GLU A 1 112 ? -14.967 -6.119 -0.572 1.00 90.94 112 GLU A O 1
ATOM 876 N N . ILE A 1 113 ? -14.239 -8.206 -1.002 1.00 86.00 113 ILE A N 1
ATOM 877 C CA . ILE A 1 113 ? -13.687 -8.454 0.338 1.00 86.00 113 ILE A CA 1
ATOM 878 C C . ILE A 1 113 ? -12.692 -7.354 0.719 1.00 86.00 113 ILE A C 1
ATOM 880 O O . ILE A 1 113 ? -12.809 -6.767 1.790 1.00 86.00 113 ILE A O 1
ATOM 884 N N . ILE A 1 114 ? -11.730 -7.035 -0.153 1.00 85.50 114 ILE A N 1
ATOM 885 C CA . ILE A 1 114 ? -10.724 -6.006 0.148 1.00 85.50 114 ILE A CA 1
ATOM 886 C C . ILE A 1 114 ? -11.375 -4.626 0.298 1.00 85.50 114 ILE A C 1
ATOM 888 O O . ILE A 1 114 ? -11.030 -3.882 1.213 1.00 85.50 114 ILE A O 1
ATOM 892 N N . HIS A 1 115 ? -12.313 -4.266 -0.579 1.00 89.69 115 HIS A N 1
ATOM 893 C CA . HIS A 1 115 ? -13.004 -2.980 -0.490 1.00 89.69 115 HIS A CA 1
ATOM 894 C C . HIS A 1 115 ? -13.834 -2.845 0.784 1.00 89.69 115 HIS A C 1
ATOM 896 O O . HIS A 1 115 ? -13.819 -1.778 1.396 1.00 89.69 115 HIS A O 1
ATOM 902 N N . ASP A 1 116 ? -14.554 -3.890 1.176 1.00 88.94 116 ASP A N 1
ATOM 903 C CA . ASP A 1 116 ? -15.402 -3.847 2.360 1.00 88.94 116 ASP A CA 1
ATOM 904 C C . ASP A 1 116 ? -14.562 -3.765 3.637 1.00 88.94 116 ASP A C 1
ATOM 906 O O . ASP A 1 116 ? -14.861 -2.945 4.496 1.00 88.94 116 ASP A O 1
ATOM 910 N N . GLU A 1 117 ? -13.451 -4.498 3.725 1.00 84.81 117 GLU A N 1
ATOM 911 C CA . GLU A 1 117 ? -12.510 -4.401 4.850 1.00 84.81 117 GLU A CA 1
ATOM 912 C C . GLU A 1 117 ? -11.886 -2.999 4.972 1.00 84.81 117 GLU A C 1
ATOM 914 O O . GLU A 1 117 ? -11.787 -2.457 6.073 1.00 84.81 117 GLU A O 1
ATOM 919 N N . LEU A 1 118 ? -11.509 -2.374 3.847 1.00 86.88 118 LEU A N 1
ATOM 920 C CA . LEU A 1 118 ? -10.991 -1.000 3.846 1.00 86.88 118 LEU A CA 1
ATOM 921 C C . LEU A 1 118 ? -12.060 0.007 4.289 1.00 86.88 118 LEU A C 1
ATOM 923 O O . LEU A 1 118 ? -11.791 0.843 5.146 1.00 86.88 118 LEU A O 1
ATOM 927 N N . ARG A 1 119 ? -13.289 -0.109 3.770 1.00 89.31 119 ARG A N 1
ATOM 928 C CA . ARG A 1 119 ? -14.408 0.766 4.159 1.00 89.31 119 ARG A CA 1
ATOM 929 C C . ARG A 1 119 ? -14.783 0.607 5.625 1.00 89.31 119 ARG A C 1
ATOM 931 O O . ARG A 1 119 ? -15.053 1.602 6.286 1.00 89.31 119 ARG A O 1
ATOM 938 N N . LEU A 1 120 ? -14.830 -0.626 6.128 1.00 86.56 120 LEU A N 1
ATOM 939 C CA . LEU A 1 120 ? -15.110 -0.893 7.536 1.00 86.56 120 LEU A CA 1
ATOM 940 C C . LEU A 1 120 ? -14.050 -0.245 8.423 1.00 86.56 120 LEU A C 1
ATOM 942 O O . LEU A 1 120 ? -14.402 0.339 9.446 1.00 86.56 120 LEU A O 1
ATOM 946 N N . LYS A 1 121 ? -12.777 -0.280 8.006 1.00 83.44 121 LYS A N 1
ATOM 947 C CA . LYS A 1 121 ? -11.721 0.393 8.758 1.00 83.44 121 LYS A CA 1
ATOM 948 C C . LYS A 1 121 ? -11.842 1.915 8.720 1.00 83.44 121 LYS A C 1
ATOM 950 O O . LYS A 1 121 ? -11.684 2.546 9.759 1.00 83.44 121 LYS A O 1
ATOM 955 N N . ASP A 1 122 ? -12.169 2.486 7.563 1.00 86.88 122 ASP A N 1
ATOM 956 C CA . ASP A 1 122 ? -12.404 3.927 7.436 1.00 86.88 122 ASP A CA 1
ATOM 957 C C . ASP A 1 122 ? -13.574 4.387 8.324 1.00 86.88 122 ASP A C 1
ATOM 959 O O . ASP A 1 122 ? -13.488 5.436 8.959 1.00 86.88 122 ASP A O 1
ATOM 963 N N . LEU A 1 123 ? -14.651 3.596 8.412 1.00 87.50 123 LEU A N 1
ATOM 964 C CA . LEU A 1 123 ? -15.781 3.877 9.305 1.00 87.50 123 LEU A CA 1
ATOM 965 C C . LEU A 1 123 ? -15.375 3.816 10.785 1.00 87.50 123 LEU A C 1
ATOM 967 O O . LEU A 1 123 ? -15.751 4.694 11.555 1.00 87.50 123 LEU A O 1
ATOM 971 N N . GLU A 1 124 ? -14.587 2.815 11.181 1.00 84.31 124 GLU A N 1
ATOM 972 C CA . GLU A 1 124 ? -14.058 2.707 12.548 1.00 84.31 124 GLU A CA 1
ATOM 973 C C . GLU A 1 124 ? -13.180 3.917 12.912 1.00 84.31 124 GLU A C 1
ATOM 975 O O . GLU A 1 124 ? -13.302 4.479 14.001 1.00 84.31 124 GLU A O 1
ATOM 980 N N . ASP A 1 125 ? -12.321 4.353 11.987 1.00 83.62 125 ASP A N 1
ATOM 981 C CA . ASP A 1 125 ? -11.479 5.533 12.182 1.00 83.62 125 ASP A CA 1
ATOM 982 C C . ASP A 1 125 ? -12.302 6.824 12.251 1.00 83.62 125 ASP A C 1
ATOM 984 O O . ASP A 1 125 ? -11.995 7.708 13.053 1.00 83.62 125 ASP A O 1
ATOM 988 N N . GLN A 1 126 ? -13.338 6.943 11.415 1.00 86.50 126 GLN A N 1
ATOM 989 C CA . GLN A 1 126 ? -14.244 8.085 11.428 1.00 86.50 126 GLN A CA 1
ATOM 990 C C . GLN A 1 126 ? -14.970 8.187 12.771 1.00 86.50 126 GLN A C 1
ATOM 992 O O . GLN A 1 126 ? -15.024 9.275 13.341 1.00 86.50 126 GLN A O 1
ATOM 997 N N . ASP A 1 127 ? -15.480 7.074 13.296 1.00 84.31 127 ASP A N 1
ATOM 998 C CA . ASP A 1 127 ? -16.119 7.040 14.611 1.00 84.31 127 ASP A CA 1
ATOM 999 C C . ASP A 1 127 ? -15.144 7.489 15.711 1.00 84.31 127 ASP A C 1
ATOM 1001 O O . ASP A 1 127 ? -15.477 8.367 16.503 1.00 84.31 127 ASP A O 1
ATOM 1005 N N . TYR A 1 128 ? -13.902 6.988 15.702 1.00 83.75 128 TYR A N 1
ATOM 1006 C CA . TYR A 1 128 ? -12.877 7.414 16.664 1.00 83.75 128 TYR A CA 1
ATOM 1007 C C . TYR A 1 128 ? -12.570 8.920 16.577 1.00 83.75 128 TYR A C 1
ATOM 1009 O O . TYR A 1 128 ? -12.350 9.583 17.593 1.00 83.75 128 TYR A O 1
ATOM 1017 N N . GLN A 1 129 ? -12.547 9.484 15.366 1.00 82.69 129 GLN A N 1
ATOM 1018 C CA . GLN A 1 129 ? -12.350 10.921 15.168 1.00 82.69 129 GLN A CA 1
ATOM 1019 C C . GLN A 1 129 ? -13.539 11.746 15.666 1.00 82.69 129 GLN A C 1
ATOM 1021 O O . GLN A 1 129 ? -13.328 12.805 16.255 1.00 82.69 129 GLN A O 1
ATOM 1026 N N . LEU A 1 130 ? -14.768 11.278 15.444 1.00 83.06 130 LEU A N 1
ATOM 1027 C CA . LEU A 1 130 ? -15.974 11.942 15.937 1.00 83.06 130 LEU A CA 1
ATOM 1028 C C . LEU A 1 130 ? -16.000 11.965 17.467 1.00 83.06 130 LEU A C 1
ATOM 1030 O O . LEU A 1 130 ? -16.186 13.037 18.038 1.00 83.06 130 LEU A O 1
ATOM 1034 N N . ASP A 1 131 ? -15.709 10.833 18.110 1.00 79.75 131 ASP A N 1
ATOM 1035 C CA . ASP A 1 131 ? -15.634 10.730 19.571 1.00 79.75 131 ASP A CA 1
ATOM 1036 C C . ASP A 1 131 ? -14.567 11.681 20.145 1.00 79.75 131 ASP A C 1
ATOM 1038 O O . ASP A 1 131 ? -14.780 12.346 21.161 1.00 79.75 131 ASP A O 1
ATOM 1042 N N . ALA A 1 132 ? -13.416 11.796 19.472 1.00 78.62 132 ALA A N 1
ATOM 1043 C CA . ALA A 1 132 ? -12.350 12.710 19.875 1.00 78.62 132 ALA A CA 1
ATOM 1044 C C . ALA A 1 132 ? -12.756 14.189 19.742 1.00 78.62 132 ALA A C 1
ATOM 1046 O O . ALA A 1 132 ? -12.448 14.985 20.628 1.00 78.62 132 ALA A O 1
ATOM 1047 N N . ILE A 1 133 ? -13.454 14.560 18.664 1.00 83.12 133 ILE A N 1
ATOM 1048 C CA . ILE A 1 133 ? -13.962 15.926 18.455 1.00 83.12 133 ILE A CA 1
ATOM 1049 C C . ILE A 1 133 ? -15.053 16.262 19.476 1.00 83.12 133 ILE A C 1
ATOM 1051 O O . ILE A 1 133 ? -15.075 17.372 20.010 1.00 83.12 133 ILE A O 1
ATOM 1055 N N . GLU A 1 134 ? -15.956 15.323 19.765 1.00 82.62 134 GLU A N 1
ATOM 1056 C CA . GLU A 1 134 ? -16.996 15.513 20.775 1.00 82.62 134 GLU A CA 1
ATOM 1057 C C . GLU A 1 134 ? -16.369 15.741 22.153 1.00 82.62 134 GLU A C 1
ATOM 1059 O O . GLU A 1 134 ? -16.718 16.709 22.836 1.00 82.62 134 GLU A O 1
ATOM 1064 N N . LEU A 1 135 ? -15.366 14.937 22.517 1.00 79.69 135 LEU A N 1
ATOM 1065 C CA . LEU A 1 135 ? -14.618 15.115 23.756 1.00 79.69 135 LEU A CA 1
ATOM 1066 C C . LEU A 1 135 ? -13.927 16.486 23.819 1.00 79.69 135 LEU A C 1
ATOM 1068 O O . LEU A 1 135 ? -14.070 17.184 24.821 1.00 79.69 135 LEU A O 1
ATOM 1072 N N . ASP A 1 136 ? -13.233 16.898 22.755 1.00 80.00 136 ASP A N 1
ATOM 1073 C CA . ASP A 1 136 ? -12.559 18.202 22.676 1.00 80.00 136 ASP A CA 1
ATOM 1074 C C . ASP A 1 136 ? -13.553 19.363 22.848 1.00 80.00 136 ASP A C 1
ATOM 1076 O O . ASP A 1 136 ? -13.310 20.301 23.607 1.00 80.00 136 ASP A O 1
ATOM 1080 N N . SER A 1 137 ? -14.740 19.254 22.240 1.00 80.94 137 SER A N 1
ATOM 1081 C CA . SER A 1 137 ? -15.802 20.253 22.387 1.00 80.94 137 SER A CA 1
ATOM 1082 C C . SER A 1 137 ? -16.327 20.361 23.827 1.00 80.94 137 SER A C 1
ATOM 1084 O O . SER A 1 137 ? -16.580 21.466 24.314 1.00 80.94 137 SER A O 1
ATOM 1086 N N . ILE A 1 138 ? -16.438 19.231 24.538 1.00 80.50 138 ILE A N 1
ATOM 1087 C CA . ILE A 1 138 ? -16.842 19.189 25.950 1.00 80.50 138 ILE A CA 1
ATOM 1088 C C . ILE A 1 138 ? -15.756 19.816 26.828 1.00 80.50 138 ILE A C 1
ATOM 1090 O O . ILE A 1 138 ? -16.072 20.637 27.693 1.00 80.50 138 ILE A O 1
ATOM 1094 N N . VAL A 1 139 ? -14.484 19.472 26.600 1.00 77.25 139 VAL A N 1
ATOM 1095 C CA . VAL A 1 139 ? -13.348 20.053 27.334 1.00 77.25 139 VAL A CA 1
ATOM 1096 C C . VAL A 1 139 ? -13.305 21.569 27.142 1.00 77.25 139 VAL A C 1
ATOM 1098 O O . VAL A 1 139 ? -13.182 22.310 28.120 1.00 77.25 139 VAL A O 1
ATOM 1101 N N . GLN A 1 140 ? -13.493 22.043 25.911 1.00 80.12 140 GLN A N 1
ATOM 1102 C CA . GLN A 1 140 ? -13.517 23.468 25.600 1.00 80.12 140 GLN A CA 1
ATOM 1103 C C . GLN A 1 140 ? -14.667 24.192 26.316 1.00 80.12 140 GLN A C 1
ATOM 1105 O O . GLN A 1 140 ? -14.453 25.241 26.927 1.00 80.12 140 GLN A O 1
ATOM 1110 N N . ALA A 1 141 ? -15.871 23.614 26.320 1.00 80.56 141 ALA A N 1
ATOM 1111 C CA . ALA A 1 141 ? -17.013 24.178 27.037 1.00 80.56 141 ALA A CA 1
ATOM 1112 C C . ALA A 1 141 ? -16.771 24.250 28.558 1.00 80.56 141 ALA A C 1
ATOM 1114 O O . ALA A 1 141 ? -17.122 25.241 29.201 1.00 80.56 141 ALA A O 1
ATOM 1115 N N . LEU A 1 142 ? -16.139 23.229 29.146 1.00 75.19 142 LEU A N 1
ATOM 1116 C CA . LEU A 1 142 ? -15.771 23.224 30.565 1.00 75.19 142 LEU A CA 1
ATOM 1117 C C . LEU A 1 142 ? -14.705 24.278 30.893 1.00 75.19 142 LEU A C 1
ATOM 1119 O O . LEU A 1 142 ? -14.804 24.934 31.932 1.00 75.19 142 LEU A O 1
ATOM 1123 N N . TYR A 1 143 ? -13.724 24.482 30.012 1.00 76.88 143 TYR A N 1
ATOM 1124 C CA . TYR A 1 143 ? -12.702 25.522 30.158 1.00 76.88 143 TYR A CA 1
ATOM 1125 C C . TYR A 1 143 ? -13.300 26.937 30.115 1.00 76.88 143 TYR A C 1
ATOM 1127 O O . TYR A 1 143 ? -12.964 27.792 30.938 1.00 76.88 143 TYR A O 1
ATOM 1135 N N . GLU A 1 144 ? -14.251 27.183 29.214 1.00 79.44 144 GLU A N 1
ATOM 1136 C CA . GLU A 1 144 ? -14.970 28.460 29.162 1.00 79.44 144 GLU A CA 1
ATOM 1137 C C . GLU A 1 144 ? -15.796 28.693 30.439 1.00 79.44 144 GLU A C 1
ATOM 1139 O O . GLU A 1 144 ? -15.742 29.773 31.037 1.00 79.44 144 GLU A O 1
ATOM 1144 N N . LEU A 1 145 ? -16.506 27.664 30.918 1.00 77.94 145 LEU A N 1
ATOM 1145 C CA . LEU A 1 145 ? -17.278 27.717 32.165 1.00 77.94 145 LEU A CA 1
ATOM 1146 C C . LEU A 1 145 ? -16.398 27.891 33.411 1.00 77.94 145 LEU A C 1
ATOM 1148 O O . LEU A 1 145 ? -16.850 28.469 34.404 1.00 77.94 145 LEU A O 1
ATOM 1152 N N . SER A 1 146 ? -15.145 27.428 33.378 1.00 72.75 146 SER A N 1
ATOM 1153 C CA . SER A 1 146 ? -14.198 27.600 34.485 1.00 72.75 146 SER A CA 1
ATOM 1154 C C . SER A 1 146 ? -13.671 29.037 34.610 1.00 72.75 146 SER A C 1
ATOM 1156 O O . SER A 1 146 ? -13.064 29.381 35.632 1.00 72.75 146 SER A O 1
ATOM 1158 N N . GLY A 1 147 ? -13.957 29.890 33.617 1.00 79.94 147 GLY A N 1
ATOM 1159 C CA . GLY A 1 147 ? -13.451 31.255 33.515 1.00 79.94 147 GLY A CA 1
ATOM 1160 C C . GLY A 1 147 ? -12.069 31.331 32.866 1.00 79.94 147 GLY A C 1
ATOM 1161 O O . GLY A 1 147 ? -11.300 32.226 33.210 1.00 79.94 147 GLY A O 1
ATOM 1162 N N . ASN A 1 148 ? -11.756 30.404 31.952 1.00 77.12 148 ASN A N 1
ATOM 1163 C CA . ASN A 1 148 ? -10.448 30.238 31.306 1.00 77.12 148 ASN A CA 1
ATOM 1164 C C . ASN A 1 148 ? -9.312 29.887 32.283 1.00 77.12 148 ASN A C 1
ATOM 1166 O O . ASN A 1 148 ? -8.134 30.141 32.014 1.00 77.12 148 ASN A O 1
ATOM 1170 N N . ASP A 1 149 ? -9.656 29.299 33.427 1.00 75.62 149 ASP A N 1
ATOM 1171 C CA . ASP A 1 149 ? -8.698 28.872 34.440 1.00 75.62 149 ASP A CA 1
ATOM 1172 C C . ASP A 1 149 ? -8.502 27.354 34.355 1.00 75.62 149 ASP A C 1
ATOM 1174 O O . ASP A 1 149 ? -9.380 26.565 34.715 1.00 75.62 149 ASP A O 1
ATOM 1178 N N . MET A 1 150 ? -7.335 26.951 33.853 1.00 66.50 150 MET A N 1
ATOM 1179 C CA . MET A 1 150 ? -6.969 25.551 33.612 1.00 66.50 150 MET A CA 1
ATOM 1180 C C . MET A 1 150 ? -6.851 24.756 34.927 1.00 66.50 150 MET A C 1
ATOM 1182 O O . MET A 1 150 ? -7.183 23.577 34.966 1.00 66.50 150 MET A O 1
ATOM 1186 N N . SER A 1 151 ? -6.516 25.417 36.045 1.00 67.25 151 SER A N 1
ATOM 1187 C CA . SER A 1 151 ? -6.425 24.777 37.373 1.00 67.25 151 SER A CA 1
ATOM 1188 C C . SER A 1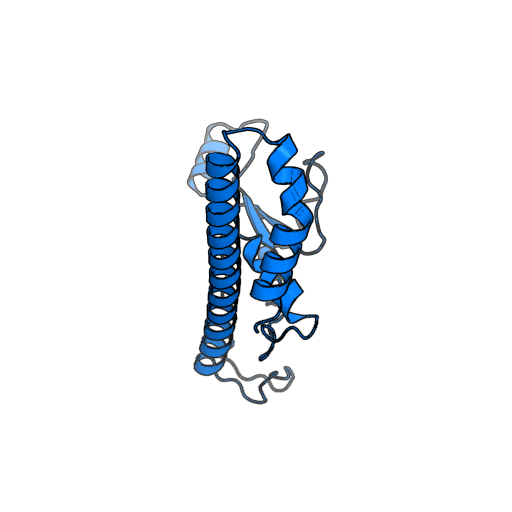 151 ? -7.775 24.281 37.906 1.00 67.25 151 SER A C 1
ATOM 1190 O O . SER A 1 151 ? -7.852 23.374 38.735 1.00 67.25 151 SER A O 1
ATOM 1192 N N . ARG A 1 152 ? -8.867 24.868 37.405 1.00 63.62 152 ARG A N 1
ATOM 1193 C CA . ARG A 1 152 ? -10.240 24.441 37.684 1.00 63.62 152 ARG A CA 1
ATOM 1194 C C . ARG A 1 152 ? -10.725 23.357 36.729 1.00 63.62 152 ARG A C 1
ATOM 1196 O O . ARG A 1 152 ? -11.709 22.703 37.047 1.00 63.62 152 ARG A O 1
ATOM 1203 N N . VAL A 1 153 ? -10.060 23.177 35.585 1.00 61.34 153 VAL A N 1
ATOM 1204 C CA . VAL A 1 153 ? -10.321 22.086 34.633 1.00 61.34 153 VAL A CA 1
ATOM 1205 C C . VAL A 1 153 ? -9.667 20.789 35.100 1.00 61.34 153 VAL A C 1
ATOM 1207 O O . VAL A 1 153 ? -10.320 19.759 35.032 1.00 61.34 153 VAL A O 1
ATOM 1210 N N . GLU A 1 154 ? -8.487 20.846 35.730 1.00 58.34 154 GLU A N 1
ATOM 1211 C CA . GLU A 1 154 ? -7.864 19.677 36.389 1.00 58.34 154 GLU A CA 1
ATOM 1212 C C . GLU A 1 154 ? -8.770 19.049 37.469 1.00 58.34 154 GLU A C 1
ATOM 1214 O O . GLU A 1 154 ? -8.707 17.856 37.750 1.00 58.34 154 GLU A O 1
ATOM 1219 N N . THR A 1 155 ? -9.682 19.828 38.066 1.00 61.78 155 THR A N 1
ATOM 1220 C CA . THR A 1 155 ? -10.690 19.301 39.008 1.00 61.78 155 THR A CA 1
ATOM 1221 C C . THR A 1 155 ? -11.796 18.493 38.313 1.00 61.78 155 THR A C 1
ATOM 1223 O O . THR A 1 155 ? -12.510 17.739 38.974 1.00 61.78 155 THR A O 1
ATOM 1226 N N . TYR A 1 156 ? -11.933 18.650 36.995 1.00 61.88 156 TYR A N 1
ATOM 1227 C CA . TYR A 1 156 ? -12.827 17.905 36.113 1.00 61.88 156 TYR A CA 1
ATOM 1228 C C . TYR A 1 156 ? -12.097 16.851 35.270 1.00 61.88 156 TYR A C 1
ATOM 1230 O O . TYR A 1 156 ? -12.788 16.110 34.580 1.00 61.88 156 TYR A O 1
ATOM 1238 N N . ASP A 1 157 ? -10.766 16.719 35.337 1.00 64.94 157 ASP A N 1
ATOM 1239 C CA . ASP A 1 157 ? -10.023 15.693 34.582 1.00 64.94 157 ASP A CA 1
ATOM 1240 C C . ASP A 1 157 ? -10.561 14.288 34.875 1.00 64.94 157 ASP A C 1
ATOM 1242 O O . ASP A 1 157 ? -10.863 13.539 33.955 1.00 64.94 157 ASP A O 1
ATOM 1246 N N . ASP A 1 158 ? -10.832 13.982 36.146 1.00 65.38 158 ASP A N 1
ATOM 1247 C CA . ASP A 1 158 ? -11.423 12.707 36.584 1.00 65.38 158 ASP A CA 1
ATOM 1248 C C . ASP A 1 158 ? -12.849 12.496 36.011 1.00 65.38 158 ASP A C 1
ATOM 1250 O O . ASP A 1 158 ? -13.315 11.372 35.817 1.00 65.38 158 ASP A O 1
ATOM 1254 N N . ALA A 1 159 ? -13.570 13.584 35.708 1.00 65.56 159 ALA A N 1
ATOM 1255 C CA . ALA A 1 159 ? -14.879 13.544 35.057 1.00 65.56 159 ALA A CA 1
ATOM 1256 C C . ALA A 1 159 ? -14.762 13.419 33.529 1.00 65.56 159 ALA A C 1
ATOM 1258 O O . ALA A 1 159 ? -15.539 12.681 32.930 1.00 65.56 159 ALA A O 1
ATOM 1259 N N . ILE A 1 160 ? -13.790 14.090 32.906 1.00 68.81 160 ILE A N 1
ATOM 1260 C CA . ILE A 1 160 ? -13.478 13.982 31.473 1.00 68.81 160 ILE A CA 1
ATOM 1261 C C . ILE A 1 160 ? -12.991 12.567 31.157 1.00 68.81 160 ILE A C 1
ATOM 1263 O O . ILE A 1 160 ? -13.438 11.968 30.183 1.00 68.81 160 ILE A O 1
ATOM 1267 N N . GLU A 1 161 ? -12.142 11.994 32.008 1.00 69.19 161 GLU A N 1
ATOM 1268 C CA . GLU A 1 161 ? -11.626 10.635 31.870 1.00 69.19 161 GLU A CA 1
ATOM 1269 C C . GLU A 1 161 ? -12.751 9.598 32.018 1.00 69.19 161 GLU A C 1
ATOM 1271 O O . GLU A 1 161 ? -12.848 8.674 31.213 1.00 69.19 161 GLU A O 1
ATOM 1276 N N . ARG A 1 162 ? -13.708 9.823 32.930 1.00 66.12 162 ARG A N 1
ATOM 1277 C CA . ARG A 1 162 ? -14.935 9.010 33.033 1.00 66.12 162 ARG A CA 1
ATOM 1278 C C . ARG A 1 162 ? -15.887 9.164 31.850 1.00 66.12 162 ARG A C 1
ATOM 1280 O O . ARG A 1 162 ? -16.489 8.178 31.438 1.00 66.12 162 ARG A O 1
ATOM 1287 N N . VAL A 1 163 ? -16.055 10.374 31.311 1.00 68.56 163 VAL A N 1
ATOM 1288 C CA . VAL A 1 163 ? -16.856 10.605 30.093 1.00 68.56 163 VAL A CA 1
ATOM 1289 C C . VAL A 1 163 ? -16.201 9.906 28.905 1.00 68.56 163 VAL A C 1
ATOM 1291 O O . VAL A 1 163 ? -16.891 9.243 28.137 1.00 68.56 163 VAL A O 1
ATOM 1294 N N . ARG A 1 164 ? -14.871 9.967 28.803 1.00 67.94 164 ARG A N 1
ATOM 1295 C CA . ARG A 1 164 ? -14.087 9.244 27.802 1.00 67.94 164 ARG A CA 1
ATOM 1296 C C . ARG A 1 164 ? -14.257 7.729 27.935 1.00 67.94 164 ARG A C 1
ATOM 1298 O O . ARG A 1 164 ? -14.510 7.070 26.934 1.00 67.94 164 ARG A O 1
ATOM 1305 N N . GLU A 1 165 ? -14.168 7.176 29.145 1.00 69.50 165 GLU A N 1
ATOM 1306 C CA . GLU A 1 165 ? -14.429 5.751 29.391 1.00 69.50 165 GLU A CA 1
ATOM 1307 C C . GLU A 1 165 ? -15.870 5.358 29.045 1.00 69.50 165 GLU A C 1
ATOM 1309 O O . GLU A 1 165 ? -16.087 4.299 28.464 1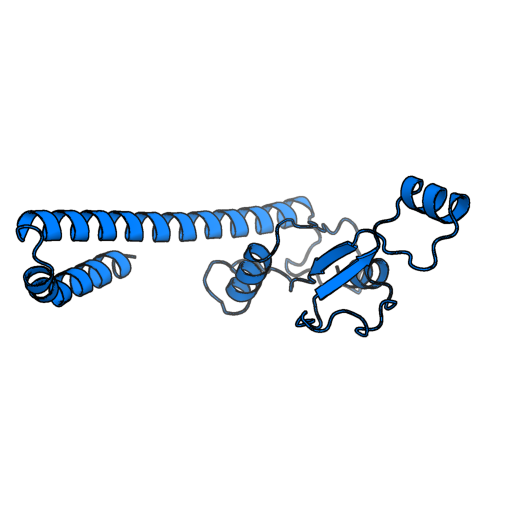.00 69.50 165 GLU A O 1
ATOM 1314 N N . LEU A 1 166 ? -16.862 6.199 29.345 1.00 64.56 166 LEU A N 1
ATOM 1315 C CA . LEU A 1 166 ? -18.262 5.972 28.972 1.00 64.56 166 LEU A CA 1
ATOM 1316 C C . LEU A 1 166 ? -18.463 5.969 27.453 1.00 64.56 166 LEU A C 1
ATOM 1318 O O . LEU A 1 166 ? -19.048 5.025 26.931 1.00 64.56 166 LEU A O 1
ATOM 1322 N N . LEU A 1 167 ? -17.942 6.963 26.734 1.00 59.75 167 LEU A N 1
ATOM 1323 C CA . LEU A 1 167 ? -18.050 7.031 25.271 1.00 59.75 167 LEU A CA 1
ATOM 1324 C C . LEU A 1 167 ? -17.376 5.823 24.604 1.00 59.75 167 LEU A C 1
ATOM 1326 O O . LEU A 1 167 ? -17.967 5.192 23.732 1.00 59.75 167 LEU A O 1
ATOM 1330 N N . LEU A 1 168 ? -16.197 5.425 25.091 1.00 59.41 168 LEU A N 1
ATOM 1331 C CA . LEU A 1 168 ? -15.456 4.278 24.560 1.00 59.41 168 LEU A CA 1
ATOM 1332 C C . LEU A 1 168 ? -16.023 2.911 24.991 1.00 59.41 168 LEU A C 1
ATOM 1334 O O . LEU A 1 168 ? -15.766 1.919 24.316 1.00 59.41 168 LEU A O 1
ATOM 1338 N N . SER A 1 169 ? -16.773 2.832 26.097 1.00 55.78 169 SER A N 1
ATOM 1339 C CA . SER A 1 169 ? -17.371 1.581 26.610 1.00 55.78 169 SER A CA 1
ATOM 1340 C C . SER A 1 169 ? -18.808 1.328 26.147 1.00 55.78 169 SER A C 1
ATOM 1342 O O . SER A 1 169 ? -19.354 0.263 26.429 1.00 55.78 169 SER A O 1
ATOM 1344 N N . THR A 1 170 ? -19.430 2.267 25.425 1.00 47.97 170 THR A N 1
ATOM 1345 C CA . THR A 1 170 ? -20.806 2.110 24.912 1.00 47.97 170 THR A CA 1
ATOM 1346 C C . THR A 1 170 ? -20.865 1.340 23.574 1.00 47.97 170 THR A C 1
ATOM 1348 O O . THR A 1 170 ? -21.912 1.304 22.927 1.00 47.97 170 THR A O 1
ATOM 1351 N N . LYS A 1 171 ? -19.775 0.678 23.163 1.00 46.38 171 LYS A N 1
ATOM 1352 C CA . LYS A 1 171 ? -19.726 -0.241 22.014 1.00 46.38 171 LYS A CA 1
ATOM 1353 C C . LYS A 1 171 ? -19.383 -1.663 22.450 1.00 46.38 171 LYS A C 1
ATOM 1355 O O . LYS A 1 171 ? -18.394 -1.830 23.196 1.00 46.38 171 LYS A O 1
#

InterPro domains:
  IPR006073 GTP binding domain [PF01926] (1-101)
  IPR006073 GTP binding domain [PR00326] (12-30)
  IPR006073 GTP binding domain [PR00326] (56-71)
  IPR006073 GTP binding domain [PR00326] (73-91)
  IPR027417 P-loop containing nucleoside triphosphate hydrolase [G3DSA:3.40.50.300] (1-165)
  IPR027417 P-loop containing nucleoside triphosphate hydrolase [SSF52540] (1-133)
  IPR031167 OBG-type guanine nucleotide-binding (G) domain [PS51710] (1-171)

=== Feature glossary ===
Feature key, reading from the visual/contextual features back to the raw sequence:

Rendered structure images. Structure images are PyMOL renders from six orthogonal camera directions. Cartoon representation draws helice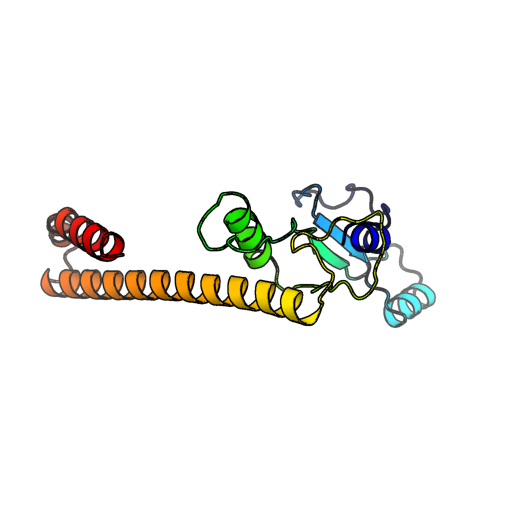s as coils and strands as arrows; sticks shows the backbone as bonds; surface shows the solvent-excluded envelope. Rainbow coloring maps sequence position to hue (blue→red, N→C); chain coloring assigns a distinct color per polypeptide.

Contact-map, Ramachandran, and PAE plots. Three diagnostic plots accompany the record. The Cα contact map visualizes the tertiary structure as a 2D adjacency matrix (8 Å cutoff, sequence-local contacts suppressed). The Ramachandran plot shows the distribution of backbone (φ, ψ) torsions, with points in the α and β basins reflecting secondary structure content. The PAE plot shows AlphaFold's inter-residue confidence as a color matrix.

InterPro / GO / CATH / organism. The annotation block draws on four external resources. InterPro: which protein families and domains the sequence belongs to. GO: standardized terms for what the protein does, what process it participates in, and where in the cell it acts. CATH: which structural fold it has in the CATH hierarchy. Organism: the species of origin.

Nearest PDB structures. Structural nearest neighbors (via Foldseek easy-search vs the PDB). Reported per hit: target PDB id, E-value, and alignment TM-score. A TM-score above ~0.5 is the conventional threshold for 'same fold'.

Predicted aligned error. Predicted aligned error is AlphaFold's pairwise confidence. Unlike pLDDT (per-residue), PAE is per-residue-pair and captures whether two parts of the structure are correctly placed relative to each other. Units are ångströms of expected positional error.

Solvent-accessible surface area. SASA measures how much of the protein is reachable by solvent. It is computed by rolling a water-sized probe over the atomic surface and summing the exposed area (Å²). Per-residue SASA distinguishes core (buried, low SASA) from surface (exposed, high SASA) residues; total SASA is a whole-molecule size measure.

B-factor. Crystallographic B-factors measure how much each atom's electron density is smeared out, in Å². They rise in mobile loops and surface residues and fall in the buried interior. In AlphaFold models this column is repurposed to hold pLDDT instead.

pLDDT. For AlphaFold models, the B-factor field carries pLDDT — the model's own estimate of local accuracy on a 0–100 scale. Regions with pLDDT<50 should be treated as essentially unmodeled; they often correspond to intrinsically disordered segments.

Backbone torsions (φ/ψ). φ (phi) and ψ (psi) are the two rotatable backbone dihedrals per residue: φ is the C(i-1)–N–Cα–C torsion, ψ is the N–Cα–C–N(i+1) torsion, both in degrees on (−180°, 180°]. α-helical residues cluster near (−60°, −45°); β-strand residues near (−120°, +130°). A Ramachandran plot is simply a scatter of (φ, ψ) for every residue.

Radius of gyration, Cα contacts, bounding box. Radius of gyration (Rg) is the root-mean-square distance of Cα atoms from their centroid — a single number for overall size and compactness. A globular domain of N residues has Rg ≈ 2.2·N^0.38 Å; an extended or disordered chain has a much larger Rg. The Cα contact count is the number of residue pairs whose Cα atoms are within 8 Å and are more than four positions apart in sequence — a standard proxy for tertiary packing density. The bounding box is the smallest axis-aligned box enclosing all Cα atoms.

Secondary structure (3-state, P-SEA). Three-state secondary structure (P-SEA) collapses the eight DSSP classes into helix (a), strand (b), and coil (c). P-SEA assigns these from Cα geometry alone — distances and angles — without requiring backbone oxygens, so it works on any Cα trace.

Secondary structure (8-state, DSSP). Secondary structure is the local, repeating backbone conformation. DSSP classifies it into eight states by reading the hydrogen-bond network: three helix types (H, G, I), two β types (E, B), two non-regular types (T, S), and unstructured coil (-).

Foldseek 3Di. The Foldseek 3Di string encodes local tertiary geometry as a 20-letter alphabet — one character per residue — derived from the relative positions of nearby Cα atoms. Unlike the amino-acid sequence, 3Di is a direct function of the 3D structure, so two proteins with the same fold have similar 3Di strings even at low sequence identity.

mmCIF coordinates. Structure coordinates are given as an mmCIF _atom_site loop: one row per atom with element, residue name, chain id, sequence number, and x/y/z position in Å. Only the four main-chain atoms per residue are included here; side chains are omitted to keep the record compact.

Sequence. This is the polypeptide sequence — one letter per residue, N-terminus first. Length ranges from a few dozen residues for small domains to over a thousand for large multi-domain proteins.